Protein AF-A0A2P8F601-F1 (afdb_monomer)

Organism: NCBI:txid1662395

Nearest PDB structures (foldseek):
  7fby-assembly1_A  TM=6.187E-01  e=2.233E+00  Pyrococcus horikoshii OT3
  4c2m-assembly2_S  TM=2.578E-01  e=5.003E+00  Saccharomyces cerevisiae

Mean predicted aligned error: 11.74 Å

Radius of gyration: 16.83 Å; Cα contacts (8 Å, |Δi|>4)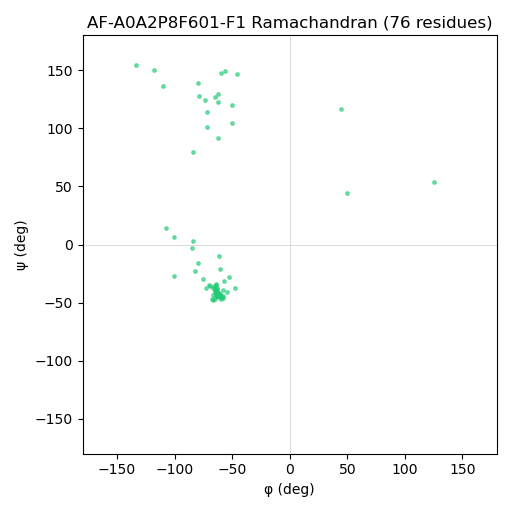: 21; chains: 1; bounding box: 53×31×31 Å

Structure (mmCIF, N/CA/C/O backbone):
data_AF-A0A2P8F601-F1
#
_entry.id   AF-A0A2P8F601-F1
#
loop_
_atom_site.group_PDB
_atom_site.id
_atom_site.type_symbol
_atom_site.label_atom_id
_atom_site.label_alt_id
_atom_site.label_comp_id
_atom_site.label_asym_id
_atom_site.label_entity_id
_atom_site.label_seq_id
_atom_site.pdbx_PDB_ins_code
_atom_site.Cartn_x
_atom_site.Cartn_y
_atom_site.Cartn_z
_atom_site.occupancy
_atom_site.B_iso_or_equiv
_atom_site.auth_seq_id
_atom_site.auth_comp_id
_atom_site.auth_asym_id
_atom_site.auth_atom_id
_atom_site.pdbx_PDB_model_num
ATOM 1 N N . MET A 1 1 ? 25.748 -8.872 -5.354 1.00 33.41 1 MET A N 1
ATOM 2 C CA . MET A 1 1 ? 25.844 -7.402 -5.190 1.00 33.41 1 MET A CA 1
ATOM 3 C C . MET A 1 1 ? 24.453 -6.782 -5.279 1.00 33.41 1 MET A C 1
ATOM 5 O O . MET A 1 1 ? 23.675 -7.243 -6.099 1.00 33.41 1 MET A O 1
ATOM 9 N N . GLY A 1 2 ? 24.147 -5.780 -4.445 1.00 39.88 2 GLY A N 1
ATOM 10 C CA . GLY A 1 2 ? 22.884 -5.025 -4.478 1.00 39.88 2 GLY A CA 1
ATOM 11 C C . GLY A 1 2 ? 22.121 -4.998 -3.149 1.00 39.88 2 GLY A C 1
ATOM 12 O O . GLY A 1 2 ? 20.958 -5.389 -3.109 1.00 39.88 2 GLY A O 1
ATOM 13 N N . ARG A 1 3 ? 22.760 -4.590 -2.040 1.00 43.56 3 ARG A N 1
ATOM 14 C CA . ARG A 1 3 ? 22.032 -4.239 -0.807 1.00 43.56 3 ARG A CA 1
ATOM 15 C C . ARG A 1 3 ? 21.322 -2.910 -1.064 1.00 43.56 3 ARG A C 1
ATOM 17 O O . ARG A 1 3 ? 21.969 -1.871 -1.043 1.00 43.56 3 ARG A O 1
ATOM 24 N N . PHE A 1 4 ? 20.024 -2.953 -1.349 1.00 47.16 4 PHE A N 1
ATOM 25 C CA . PHE A 1 4 ? 19.190 -1.756 -1.290 1.00 47.16 4 PHE A CA 1
ATOM 26 C C . PHE A 1 4 ? 18.977 -1.419 0.191 1.00 47.16 4 PHE A C 1
ATOM 28 O O . PHE A 1 4 ? 18.543 -2.310 0.928 1.00 47.16 4 PHE A O 1
ATOM 35 N N . PRO A 1 5 ? 19.312 -0.203 0.649 1.00 49.06 5 PRO A N 1
ATOM 36 C CA . PRO A 1 5 ? 19.070 0.197 2.028 1.00 49.06 5 PRO A CA 1
ATOM 37 C C . PRO A 1 5 ? 17.558 0.166 2.289 1.00 49.06 5 PRO A C 1
ATOM 39 O O . PRO A 1 5 ? 16.772 0.783 1.569 1.00 49.06 5 PRO A O 1
ATOM 42 N N . ASP A 1 6 ? 17.124 -0.615 3.282 1.00 55.78 6 ASP A N 1
ATOM 43 C CA . ASP A 1 6 ? 15.760 -0.510 3.805 1.00 55.78 6 ASP A CA 1
ATOM 44 C C . ASP A 1 6 ? 15.784 0.632 4.829 1.00 55.78 6 ASP A C 1
ATOM 46 O O . ASP A 1 6 ? 16.008 0.438 6.022 1.00 55.78 6 ASP A O 1
ATOM 50 N N . GLU A 1 7 ? 15.738 1.848 4.283 1.00 51.25 7 GLU A N 1
ATOM 51 C CA . 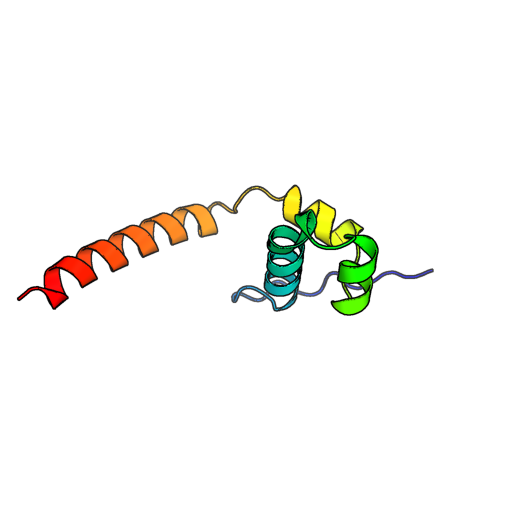GLU A 1 7 ? 15.883 3.117 4.989 1.00 51.25 7 GLU A CA 1
ATOM 52 C C . GLU A 1 7 ? 14.763 3.326 6.021 1.00 51.25 7 GLU A C 1
ATOM 54 O O . GLU A 1 7 ? 13.583 3.152 5.729 1.00 51.25 7 GLU A O 1
ATOM 59 N N . GLY A 1 8 ? 15.198 3.658 7.240 1.00 46.97 8 GLY A N 1
ATOM 60 C CA . GLY A 1 8 ? 14.617 4.626 8.172 1.00 46.97 8 GLY A CA 1
ATOM 61 C C . GLY A 1 8 ? 13.107 4.662 8.407 1.00 46.97 8 GLY A C 1
ATOM 62 O O . GLY A 1 8 ? 12.313 5.087 7.583 1.00 46.97 8 GLY A O 1
ATOM 63 N N . HIS A 1 9 ? 12.732 4.379 9.650 1.00 55.09 9 HIS A N 1
ATOM 64 C CA . HIS A 1 9 ? 11.417 4.621 10.225 1.00 55.09 9 HIS A CA 1
ATOM 65 C C . HIS A 1 9 ? 11.061 6.123 10.263 1.00 55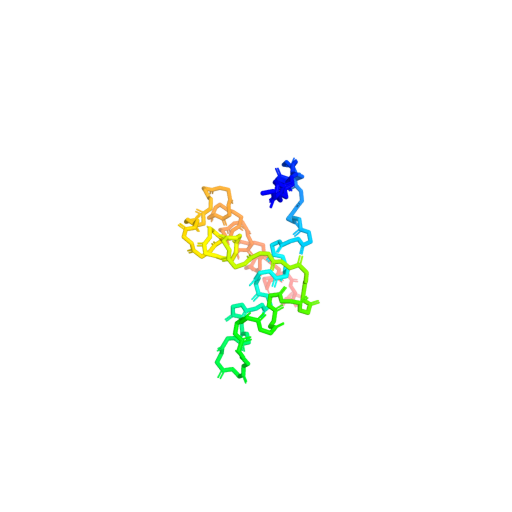.09 9 HIS A C 1
ATOM 67 O O . HIS A 1 9 ? 11.331 6.805 11.250 1.00 55.09 9 HIS A O 1
ATOM 73 N N . GLY A 1 10 ? 10.408 6.631 9.218 1.00 45.72 10 GLY A N 1
ATOM 74 C CA . GLY A 1 10 ? 9.705 7.913 9.243 1.00 45.72 10 GLY A CA 1
ATOM 75 C C . GLY A 1 10 ? 8.343 7.770 9.928 1.00 45.72 10 GLY A C 1
ATOM 76 O O . GLY A 1 10 ? 7.543 6.904 9.585 1.00 45.72 10 GLY A O 1
ATOM 77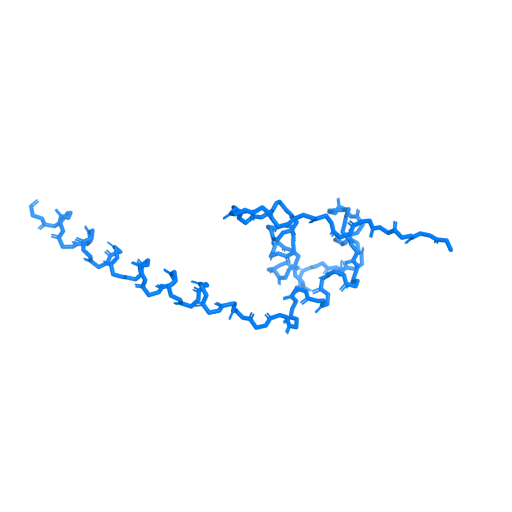 N N . VAL A 1 11 ? 8.059 8.618 10.915 1.00 54.75 11 VAL A N 1
ATOM 78 C CA . VAL A 1 11 ? 6.801 8.660 11.694 1.00 54.75 11 VAL A CA 1
ATOM 79 C C . VAL A 1 11 ? 5.565 8.959 10.814 1.00 54.75 11 VAL A C 1
ATOM 81 O O . VAL A 1 11 ? 4.427 8.788 11.246 1.00 54.75 11 VAL A O 1
ATOM 84 N N . LEU A 1 12 ? 5.781 9.328 9.551 1.00 47.47 12 LEU A N 1
ATOM 85 C CA . LEU A 1 12 ? 4.773 9.533 8.516 1.00 47.47 12 LEU A CA 1
ATOM 86 C C . LEU A 1 12 ? 4.903 8.413 7.479 1.00 47.47 12 LEU A C 1
ATOM 88 O O . LEU A 1 12 ? 6.013 8.059 7.102 1.00 47.47 12 LEU A O 1
ATOM 92 N N . CYS A 1 13 ? 3.783 7.833 7.033 1.00 53.22 13 CYS A N 1
ATOM 93 C CA . CYS A 1 13 ? 3.772 6.756 6.039 1.00 53.22 13 CYS A CA 1
ATOM 94 C C . CYS A 1 13 ? 4.615 7.122 4.807 1.00 53.22 13 CYS A C 1
ATOM 96 O O . CYS A 1 13 ? 4.197 7.904 3.959 1.00 53.22 13 CYS A O 1
ATOM 98 N N . GLU A 1 14 ? 5.793 6.512 4.741 1.00 56.50 14 GLU A N 1
ATOM 99 C CA . GLU A 1 14 ? 6.817 6.664 3.717 1.00 56.50 14 GLU A CA 1
ATOM 100 C C . GLU A 1 14 ? 6.257 6.626 2.279 1.00 56.50 14 GLU A C 1
ATOM 102 O O . GLU A 1 14 ? 5.363 5.816 1.983 1.00 56.50 14 GLU A O 1
ATOM 107 N N . PRO A 1 15 ? 6.851 7.376 1.328 1.00 68.50 15 PRO A N 1
ATOM 108 C CA . PRO A 1 15 ? 6.502 7.318 -0.097 1.00 68.50 15 PRO A CA 1
ATOM 109 C C . PRO A 1 15 ? 6.531 5.886 -0.657 1.00 68.50 15 PRO A C 1
ATOM 111 O O . PRO A 1 15 ? 5.773 5.547 -1.565 1.00 68.50 15 PRO A O 1
ATOM 114 N N . LYS A 1 16 ? 7.350 4.999 -0.080 1.00 71.44 16 LYS A N 1
ATOM 115 C CA . LYS A 1 16 ? 7.447 3.582 -0.458 1.00 71.44 16 LYS A CA 1
ATOM 116 C C . LYS A 1 16 ? 6.153 2.801 -0.173 1.00 71.44 16 LYS A C 1
ATOM 118 O O . LYS A 1 16 ? 5.748 1.983 -0.995 1.00 71.44 16 LYS A O 1
ATOM 123 N N . ALA A 1 17 ? 5.467 3.071 0.942 1.00 76.56 17 ALA A N 1
ATOM 124 C CA . ALA A 1 17 ? 4.203 2.412 1.282 1.00 76.56 17 ALA A CA 1
ATOM 125 C C . ALA A 1 17 ? 3.063 2.838 0.344 1.00 76.56 17 ALA A C 1
ATOM 127 O O . ALA A 1 17 ? 2.237 2.007 -0.034 1.00 76.56 17 ALA A O 1
ATOM 128 N N . VAL A 1 18 ? 3.055 4.108 -0.078 1.00 82.25 18 VAL A N 1
ATOM 129 C CA . VAL A 1 18 ? 2.109 4.627 -1.080 1.00 82.25 18 VAL A CA 1
ATOM 130 C C . VAL A 1 18 ? 2.332 3.943 -2.429 1.00 82.25 18 VAL A C 1
ATOM 132 O O . VAL A 1 18 ? 1.376 3.481 -3.050 1.00 82.25 18 VAL A O 1
ATOM 135 N N . ARG A 1 19 ? 3.596 3.782 -2.841 1.00 84.75 19 ARG A N 1
ATOM 136 C CA . ARG A 1 19 ? 3.952 3.048 -4.065 1.00 84.75 19 ARG A CA 1
ATOM 137 C C . ARG A 1 19 ? 3.506 1.588 -4.003 1.00 84.75 19 ARG A C 1
ATOM 139 O O . ARG A 1 19 ? 2.910 1.105 -4.955 1.00 84.75 19 ARG A O 1
ATOM 146 N N . PHE A 1 20 ? 3.726 0.887 -2.888 1.00 85.12 20 PHE A N 1
ATOM 147 C CA . PHE A 1 20 ? 3.254 -0.496 -2.752 1.00 85.12 20 PHE A CA 1
ATOM 148 C C . PHE A 1 20 ? 1.727 -0.613 -2.764 1.00 85.12 20 PHE A C 1
ATOM 150 O O . PHE A 1 20 ? 1.202 -1.536 -3.383 1.00 85.12 20 PHE A O 1
ATOM 157 N N . LYS A 1 21 ? 1.016 0.334 -2.139 1.00 84.06 21 LYS A N 1
ATOM 158 C CA . LYS A 1 21 ? -0.450 0.381 -2.174 1.00 84.06 21 LYS A CA 1
ATOM 159 C C . LYS A 1 21 ? -0.974 0.555 -3.601 1.00 84.06 21 LYS A C 1
ATOM 161 O O . LYS A 1 21 ? -1.882 -0.165 -3.997 1.00 84.06 21 LYS A O 1
ATOM 166 N N . PHE A 1 22 ? -0.368 1.459 -4.372 1.00 85.50 22 PHE A N 1
ATOM 167 C CA . PHE A 1 22 ? -0.718 1.681 -5.776 1.00 85.50 22 PHE A CA 1
ATOM 168 C C . PHE A 1 22 ? -0.576 0.399 -6.612 1.00 85.50 22 PHE A C 1
ATOM 170 O O . PHE A 1 22 ? -1.482 0.051 -7.367 1.00 85.50 22 PHE A O 1
ATOM 177 N N . ILE A 1 23 ? 0.525 -0.338 -6.422 1.00 87.44 23 ILE A N 1
ATOM 178 C CA . ILE A 1 23 ? 0.771 -1.611 -7.115 1.00 87.44 23 ILE A CA 1
ATOM 179 C C . ILE A 1 23 ? -0.263 -2.675 -6.719 1.00 87.44 23 ILE A C 1
ATOM 181 O O . ILE A 1 23 ? -0.741 -3.405 -7.581 1.00 87.44 23 ILE A O 1
ATOM 185 N N . GLU A 1 24 ? -0.631 -2.771 -5.436 1.00 85.56 24 GLU A N 1
ATOM 186 C CA . GLU A 1 24 ? -1.653 -3.727 -4.982 1.00 85.56 24 GLU A CA 1
ATOM 187 C C . GLU A 1 24 ? -3.048 -3.421 -5.543 1.00 85.56 24 GLU A C 1
ATOM 189 O O . GLU A 1 24 ? -3.790 -4.354 -5.845 1.00 85.56 24 GLU A O 1
ATOM 194 N N . GLU A 1 25 ? -3.398 -2.145 -5.700 1.00 87.56 25 GLU A N 1
ATOM 195 C CA . GLU A 1 25 ? -4.689 -1.714 -6.251 1.00 87.56 25 GLU A CA 1
ATOM 196 C C . GLU A 1 25 ? -4.802 -2.013 -7.755 1.00 87.56 25 GLU A C 1
ATOM 198 O O . GLU A 1 25 ? -5.859 -2.420 -8.229 1.00 87.56 25 GLU A O 1
ATOM 203 N N . HIS A 1 26 ? -3.689 -1.917 -8.489 1.00 88.44 26 HIS A N 1
ATOM 204 C CA . HIS A 1 26 ? -3.642 -2.094 -9.946 1.00 88.44 26 HIS A CA 1
ATOM 205 C C . HIS A 1 26 ? -3.131 -3.477 -10.397 1.00 88.44 26 HIS A C 1
ATOM 207 O O . HIS A 1 26 ? -2.966 -3.725 -11.595 1.00 88.44 26 HIS A O 1
ATOM 213 N N . ARG A 1 27 ? -2.910 -4.415 -9.465 1.00 84.88 27 ARG A N 1
ATOM 214 C CA . ARG A 1 27 ? -2.368 -5.763 -9.746 1.00 84.88 27 ARG A CA 1
ATOM 215 C C . ARG A 1 27 ? -3.213 -6.627 -10.681 1.00 84.88 27 ARG A C 1
ATOM 217 O O . ARG A 1 27 ? -2.710 -7.611 -11.208 1.00 84.88 27 ARG A O 1
ATOM 224 N N . SER A 1 28 ? -4.500 -6.322 -10.808 1.00 86.94 28 SER A N 1
ATOM 225 C CA . SER A 1 28 ? -5.439 -7.015 -11.695 1.00 86.94 28 SER A CA 1
ATOM 226 C C . SER A 1 28 ? -5.358 -6.518 -13.138 1.00 86.94 28 SER A C 1
ATOM 228 O O . SER A 1 28 ? -5.726 -7.257 -14.043 1.00 86.94 28 SER A O 1
ATOM 230 N N . ALA A 1 29 ? -4.872 -5.292 -13.352 1.00 88.31 29 ALA A N 1
ATOM 231 C CA . ALA A 1 29 ? -4.792 -4.663 -14.668 1.00 88.31 29 ALA A CA 1
ATOM 232 C C . ALA A 1 29 ? -3.381 -4.718 -15.278 1.00 88.31 29 ALA A C 1
ATOM 234 O O . ALA A 1 29 ? -3.249 -4.726 -16.499 1.00 88.31 29 ALA A O 1
ATOM 235 N N . PHE A 1 30 ? -2.326 -4.775 -14.454 1.00 85.50 30 PHE A N 1
ATOM 236 C CA . PHE A 1 30 ? -0.939 -4.721 -14.926 1.00 85.50 30 PHE A CA 1
ATOM 237 C C . PHE A 1 30 ? -0.041 -5.783 -14.284 1.00 85.50 30 PHE A C 1
ATOM 239 O O . PHE A 1 30 ? -0.242 -6.209 -13.145 1.00 85.50 30 PHE A O 1
ATOM 246 N N . SER A 1 31 ? 1.024 -6.156 -14.997 1.00 89.88 31 SER A N 1
ATOM 247 C CA . SER A 1 31 ? 2.058 -7.051 -14.476 1.00 89.88 31 SER A CA 1
ATOM 248 C C . SER A 1 31 ? 2.803 -6.415 -13.300 1.00 89.88 31 SER A C 1
ATOM 250 O O . SER A 1 31 ? 3.376 -5.329 -13.416 1.00 89.88 31 SER A O 1
ATOM 252 N N . ILE A 1 32 ? 2.866 -7.139 -12.179 1.00 86.44 32 ILE A N 1
ATOM 253 C CA . ILE A 1 32 ? 3.566 -6.719 -10.953 1.00 86.44 32 ILE A CA 1
ATOM 254 C C . ILE A 1 32 ?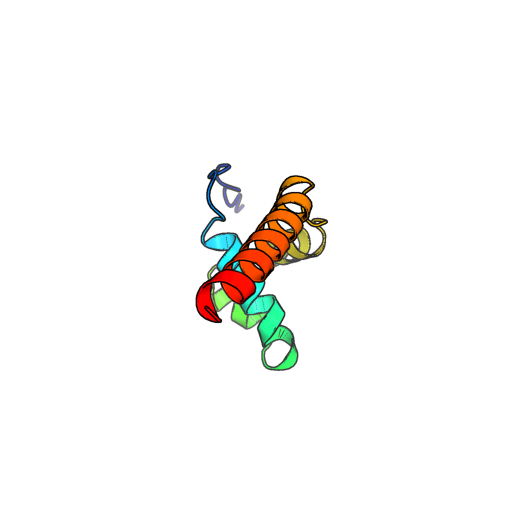 5.028 -6.347 -11.223 1.00 86.44 32 ILE A C 1
ATOM 256 O O . ILE A 1 32 ? 5.515 -5.356 -10.688 1.00 86.44 32 ILE A O 1
ATOM 260 N N . GLU A 1 33 ? 5.730 -7.104 -12.068 1.00 87.75 33 GLU A N 1
ATOM 261 C CA . GLU A 1 33 ? 7.144 -6.853 -12.373 1.00 87.75 33 GLU A CA 1
ATOM 262 C C . GLU A 1 33 ? 7.368 -5.508 -13.070 1.00 87.75 33 GLU A C 1
ATOM 264 O O . GLU A 1 33 ? 8.291 -4.769 -12.714 1.00 87.75 33 GLU A O 1
ATOM 269 N N . LEU A 1 34 ? 6.490 -5.160 -14.016 1.00 88.81 34 LEU A N 1
ATOM 270 C CA . LEU A 1 34 ? 6.533 -3.878 -14.711 1.00 88.81 34 LEU A CA 1
ATOM 271 C C . LEU A 1 34 ? 6.265 -2.738 -13.730 1.00 88.81 34 LEU A C 1
ATOM 273 O O . LEU A 1 34 ? 7.029 -1.778 -13.675 1.00 88.81 34 LEU A O 1
ATOM 277 N N . MET A 1 35 ? 5.228 -2.876 -12.904 1.00 89.62 35 MET A N 1
ATOM 278 C CA . MET A 1 35 ? 4.893 -1.868 -11.904 1.00 89.62 35 MET A CA 1
ATOM 279 C C . MET A 1 35 ? 6.002 -1.688 -10.858 1.00 89.62 35 MET A C 1
ATOM 281 O O . MET A 1 35 ? 6.308 -0.560 -10.482 1.00 89.62 35 MET A O 1
ATOM 285 N N . CYS A 1 36 ? 6.663 -2.767 -10.425 1.00 87.69 36 CYS A N 1
ATOM 286 C CA . CYS A 1 36 ? 7.824 -2.676 -9.540 1.00 87.69 36 CYS A CA 1
ATOM 287 C C . CYS A 1 36 ? 8.977 -1.896 -10.187 1.00 87.69 36 CYS A C 1
ATOM 289 O O . CYS A 1 36 ? 9.593 -1.062 -9.521 1.00 87.69 36 CYS A O 1
ATOM 291 N N . ARG A 1 37 ? 9.241 -2.116 -11.482 1.00 86.94 37 ARG A N 1
ATOM 292 C CA . ARG A 1 37 ? 10.266 -1.374 -12.229 1.00 86.94 37 ARG A CA 1
ATOM 293 C C . ARG A 1 37 ? 9.899 0.106 -12.382 1.00 86.94 37 ARG A C 1
ATOM 295 O O . ARG A 1 37 ? 10.732 0.952 -12.076 1.00 86.94 37 ARG A O 1
ATOM 302 N N . VAL A 1 38 ? 8.664 0.412 -12.788 1.00 89.25 38 VAL A N 1
ATOM 303 C CA . VAL A 1 38 ? 8.164 1.790 -12.980 1.00 89.25 38 VAL A CA 1
ATOM 304 C C . VAL A 1 38 ? 8.183 2.578 -11.671 1.00 89.25 38 VAL A C 1
ATOM 306 O O . VAL A 1 38 ? 8.635 3.717 -11.634 1.00 89.25 38 VAL A O 1
ATOM 309 N N . MET A 1 39 ? 7.751 1.957 -10.574 1.00 86.56 39 MET A N 1
ATOM 310 C CA . MET A 1 39 ? 7.689 2.605 -9.261 1.00 86.56 39 MET A CA 1
ATOM 311 C C . MET A 1 39 ? 9.031 2.576 -8.508 1.00 86.56 39 MET A C 1
ATOM 313 O O . MET A 1 39 ? 9.099 3.029 -7.361 1.00 86.56 39 MET A O 1
ATOM 317 N N . ALA A 1 40 ? 10.089 2.040 -9.131 1.00 86.19 40 ALA A N 1
ATOM 318 C CA . ALA A 1 40 ? 11.418 1.851 -8.549 1.00 86.19 40 ALA A CA 1
ATOM 319 C C . ALA A 1 40 ? 11.377 1.157 -7.171 1.00 86.19 40 ALA A C 1
ATOM 321 O O . ALA A 1 40 ? 12.043 1.569 -6.219 1.00 86.19 40 ALA A O 1
ATOM 322 N N . VAL A 1 41 ? 10.564 0.103 -7.046 1.00 84.19 41 VAL A N 1
ATOM 323 C CA . VAL A 1 41 ? 10.456 -0.708 -5.827 1.00 84.19 41 VAL A CA 1
ATOM 324 C C . VAL A 1 41 ? 10.872 -2.154 -6.078 1.00 84.19 41 VAL A C 1
ATOM 326 O O . VAL A 1 41 ? 10.697 -2.706 -7.159 1.00 84.19 41 VAL A O 1
ATOM 329 N N . SER A 1 42 ? 11.402 -2.808 -5.045 1.00 85.50 42 SER A N 1
ATOM 330 C CA . SER A 1 42 ? 11.762 -4.224 -5.134 1.00 85.50 42 SER A CA 1
ATOM 331 C C . SER A 1 42 ? 10.529 -5.131 -4.979 1.00 85.50 42 SER A C 1
ATOM 333 O O . SER A 1 42 ? 9.745 -4.921 -4.045 1.00 85.50 42 SER A O 1
ATOM 335 N N . PRO A 1 43 ? 10.412 -6.220 -5.765 1.00 82.94 43 PRO A N 1
ATOM 336 C CA . PRO A 1 43 ? 9.404 -7.262 -5.552 1.00 82.94 43 PRO A CA 1
ATOM 337 C C . PRO A 1 43 ? 9.472 -7.889 -4.151 1.00 82.94 43 PRO A C 1
ATOM 339 O O . PRO A 1 43 ? 8.449 -8.270 -3.579 1.00 82.94 43 PRO A O 1
ATOM 342 N N . ARG A 1 44 ? 10.675 -7.967 -3.558 1.00 83.62 44 ARG A N 1
ATOM 343 C CA . ARG A 1 44 ? 10.863 -8.438 -2.173 1.00 83.62 44 ARG A CA 1
ATOM 344 C C . ARG A 1 44 ? 10.214 -7.484 -1.171 1.00 83.62 44 ARG A C 1
ATOM 346 O O . ARG A 1 44 ? 9.564 -7.943 -0.236 1.00 83.62 44 ARG A O 1
ATOM 353 N N . GLY A 1 45 ? 10.340 -6.177 -1.403 1.00 83.81 45 GLY A N 1
ATOM 354 C CA . GLY A 1 45 ? 9.687 -5.144 -0.601 1.00 83.81 45 GLY A CA 1
ATOM 355 C C . GLY A 1 45 ? 8.164 -5.194 -0.724 1.00 83.81 45 GLY A C 1
ATOM 356 O O . GLY A 1 45 ? 7.475 -5.112 0.287 1.00 83.81 45 GLY A O 1
AT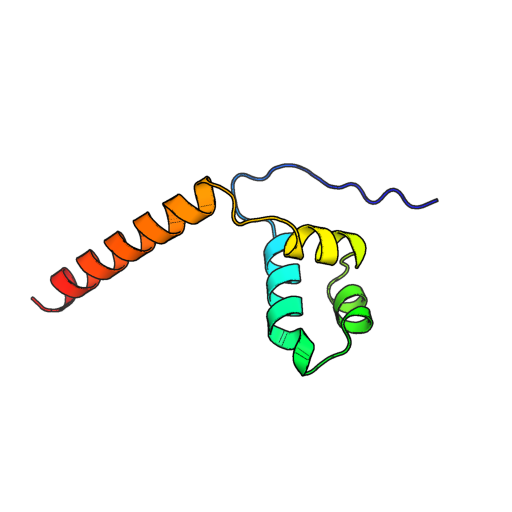OM 357 N N . LEU A 1 46 ? 7.639 -5.439 -1.930 1.00 83.06 46 LEU A N 1
ATOM 358 C CA . LEU A 1 46 ? 6.200 -5.622 -2.141 1.00 83.06 46 LEU A CA 1
ATOM 359 C C . LEU A 1 46 ? 5.680 -6.861 -1.398 1.00 83.06 46 LEU A C 1
ATOM 361 O O . LEU A 1 46 ? 4.666 -6.794 -0.710 1.00 83.06 46 LEU A O 1
ATOM 365 N N . ARG A 1 47 ? 6.397 -7.988 -1.465 1.00 82.88 47 ARG A N 1
ATOM 366 C CA . ARG A 1 47 ? 6.035 -9.200 -0.712 1.00 82.88 47 ARG A CA 1
ATOM 367 C C . ARG A 1 47 ? 6.041 -8.958 0.799 1.00 82.88 47 ARG A C 1
ATOM 369 O O . ARG A 1 47 ? 5.120 -9.400 1.485 1.00 82.88 47 ARG A O 1
ATOM 376 N N . ALA A 1 48 ? 7.043 -8.243 1.309 1.00 82.00 48 ALA A N 1
ATOM 377 C CA . ALA A 1 48 ? 7.118 -7.863 2.717 1.00 82.00 48 ALA A CA 1
ATOM 378 C C . ALA A 1 48 ? 5.973 -6.920 3.117 1.00 82.00 48 ALA A C 1
ATOM 380 O O . ALA A 1 48 ? 5.383 -7.109 4.174 1.00 82.00 48 ALA A O 1
ATOM 381 N N . TYR A 1 49 ? 5.612 -5.964 2.255 1.00 81.44 49 TYR A N 1
ATOM 3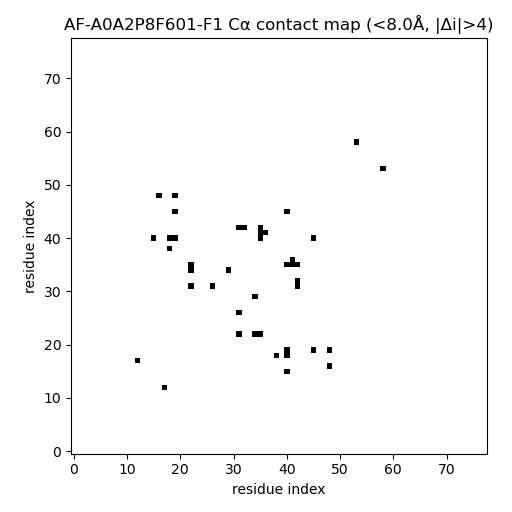82 C CA . TYR A 1 49 ? 4.468 -5.073 2.448 1.00 81.44 49 TYR A CA 1
ATOM 383 C C . TYR A 1 49 ? 3.147 -5.848 2.551 1.00 81.44 49 TYR A C 1
ATOM 385 O O . TYR A 1 49 ? 2.385 -5.613 3.482 1.00 81.44 49 TYR A O 1
ATOM 393 N N . ARG A 1 50 ? 2.914 -6.827 1.665 1.00 77.94 50 ARG A N 1
ATOM 394 C CA . ARG A 1 50 ? 1.713 -7.688 1.692 1.00 77.94 50 ARG A CA 1
ATOM 395 C C . ARG A 1 50 ? 1.658 -8.608 2.908 1.00 77.94 50 ARG A C 1
ATOM 397 O O . ARG A 1 50 ? 0.586 -8.868 3.439 1.00 77.94 50 ARG A O 1
ATOM 404 N N . SER A 1 51 ? 2.814 -9.118 3.325 1.00 76.38 51 SER A N 1
ATOM 405 C CA . SER A 1 51 ? 2.916 -10.044 4.459 1.00 76.38 51 SER A CA 1
ATOM 406 C C . SER A 1 51 ? 2.873 -9.321 5.803 1.00 76.38 51 SER A C 1
ATOM 408 O O . SER A 1 51 ? 2.677 -9.964 6.831 1.00 76.38 51 SER A O 1
ATOM 410 N N . ARG A 1 52 ? 3.084 -7.998 5.824 1.00 67.44 52 ARG A N 1
ATOM 411 C CA . ARG A 1 52 ? 3.043 -7.214 7.055 1.00 67.44 52 ARG A CA 1
ATOM 412 C C . ARG A 1 52 ? 1.583 -7.107 7.505 1.00 67.44 52 ARG A C 1
ATOM 414 O O . ARG A 1 52 ? 0.795 -6.450 6.823 1.00 67.44 52 ARG A O 1
ATOM 421 N N . PRO A 1 53 ? 1.196 -7.699 8.649 1.00 59.97 53 PRO A N 1
ATOM 422 C CA . PRO A 1 53 ? -0.108 -7.409 9.220 1.00 59.97 53 PRO A CA 1
ATOM 423 C C . PRO A 1 53 ? -0.192 -5.907 9.507 1.00 59.97 53 PRO A C 1
ATOM 425 O O . PRO A 1 53 ? 0.818 -5.272 9.834 1.00 59.97 53 PRO A O 1
ATOM 428 N N . ALA A 1 54 ? -1.394 -5.335 9.395 1.00 62.59 54 ALA A N 1
ATOM 429 C CA . ALA A 1 54 ? -1.625 -3.954 9.802 1.00 62.59 54 ALA A CA 1
ATOM 430 C C . ALA A 1 54 ? -1.072 -3.768 11.223 1.00 62.59 54 ALA A C 1
ATOM 432 O O . ALA A 1 54 ? -1.474 -4.473 12.152 1.00 62.59 54 ALA A O 1
ATOM 433 N N . SER A 1 55 ? -0.109 -2.856 11.382 1.00 64.12 55 SER A N 1
ATOM 434 C CA . SER A 1 55 ? 0.516 -2.612 12.683 1.00 64.12 55 SER A CA 1
ATOM 435 C C . SER A 1 55 ? -0.558 -2.250 13.713 1.00 64.12 55 SER A C 1
ATOM 437 O O . SER A 1 55 ? -1.562 -1.623 13.364 1.00 64.12 55 SER A O 1
ATOM 439 N N . ARG A 1 56 ? -0.348 -2.583 14.996 1.00 62.44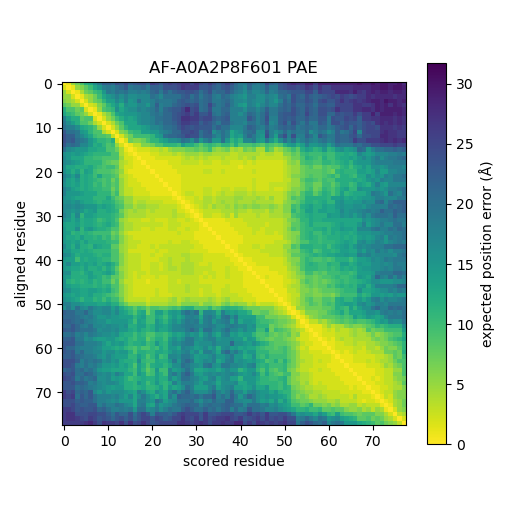 56 ARG A N 1
ATOM 440 C CA . ARG A 1 56 ? -1.276 -2.214 16.088 1.00 62.44 56 ARG A CA 1
ATOM 441 C C . ARG A 1 56 ? -1.678 -0.734 16.021 1.00 62.44 56 ARG A C 1
ATOM 443 O O . ARG A 1 56 ? -2.845 -0.415 16.223 1.00 62.44 56 ARG A O 1
ATOM 450 N N . ARG A 1 57 ? -0.739 0.146 15.644 1.00 62.88 57 ARG A N 1
ATOM 451 C CA . ARG A 1 57 ? -0.997 1.578 15.418 1.00 62.88 57 ARG A CA 1
ATOM 452 C C . ARG A 1 57 ? -1.969 1.843 14.267 1.00 62.88 57 ARG A C 1
ATOM 454 O O . ARG A 1 57 ? -2.895 2.608 14.463 1.00 62.88 57 ARG A O 1
ATOM 461 N N . GLN A 1 58 ? -1.836 1.177 13.118 1.00 65.44 58 GLN A N 1
ATOM 462 C CA . GLN A 1 58 ? -2.785 1.321 12.000 1.00 65.44 58 GLN A CA 1
ATOM 463 C C . GLN A 1 58 ? -4.186 0.825 12.354 1.00 65.44 58 GLN A C 1
ATOM 465 O O . GLN A 1 58 ? -5.176 1.369 11.873 1.00 65.44 58 GLN A O 1
ATOM 470 N N . ARG A 1 59 ? -4.293 -0.215 13.187 1.00 71.94 59 ARG A N 1
ATOM 471 C CA . ARG A 1 59 ? -5.599 -0.680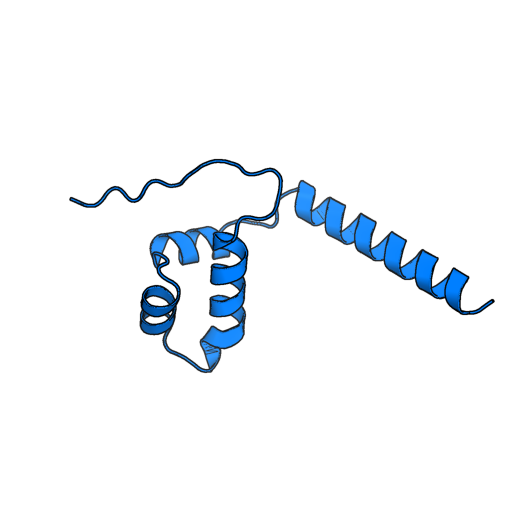 13.666 1.00 71.94 59 ARG A CA 1
ATOM 472 C C . ARG A 1 59 ? -6.252 0.362 14.572 1.00 71.94 59 ARG A C 1
ATOM 474 O O . ARG A 1 59 ? -7.431 0.640 14.397 1.00 71.94 59 ARG A O 1
ATOM 481 N N . SER A 1 60 ? -5.474 0.955 15.478 1.00 72.81 60 SER A N 1
ATOM 482 C CA . SER A 1 60 ? -5.936 2.067 16.314 1.00 72.81 60 SER A CA 1
ATOM 483 C C . SER A 1 60 ? -6.315 3.288 15.477 1.00 72.81 60 SER A C 1
ATOM 485 O O . SER A 1 60 ? -7.356 3.881 15.716 1.00 72.81 60 SER A O 1
ATOM 487 N N . ASP A 1 61 ? -5.508 3.633 14.477 1.00 80.56 61 ASP A N 1
ATOM 488 C CA . ASP A 1 61 ? -5.731 4.777 13.594 1.00 80.56 61 ASP A CA 1
ATOM 489 C C . ASP A 1 61 ? -7.046 4.643 12.817 1.00 80.56 61 ASP A C 1
ATOM 491 O O . ASP A 1 61 ? -7.850 5.566 12.800 1.00 80.56 61 ASP A O 1
ATOM 495 N N . LYS A 1 62 ? -7.352 3.447 12.293 1.00 77.38 62 LYS A N 1
ATOM 496 C CA . LYS A 1 62 ? -8.654 3.164 11.664 1.00 77.38 62 LYS A CA 1
ATOM 497 C C . LYS A 1 62 ? -9.833 3.390 12.609 1.00 77.38 62 LYS A C 1
ATOM 499 O O . LYS A 1 62 ? -10.865 3.884 12.166 1.00 77.38 62 LYS A O 1
ATOM 504 N N . VAL A 1 63 ? -9.689 3.023 13.883 1.00 82.56 63 VAL A N 1
ATOM 505 C CA . VAL A 1 63 ? -10.724 3.254 14.902 1.00 82.56 63 VAL A CA 1
ATOM 506 C C . VAL A 1 63 ? -10.869 4.752 15.168 1.00 82.56 63 VAL A C 1
ATOM 508 O O . VAL A 1 63 ? -11.980 5.271 15.126 1.00 82.56 63 VAL A O 1
ATOM 511 N N . THR A 1 64 ? -9.760 5.471 15.347 1.00 81.12 64 THR A N 1
ATOM 512 C CA . THR A 1 64 ? -9.762 6.932 15.498 1.00 81.12 64 THR A CA 1
ATOM 513 C C . THR A 1 64 ? -10.400 7.624 14.290 1.00 81.12 64 THR A C 1
ATOM 515 O O . THR A 1 64 ? -11.269 8.472 14.462 1.00 81.12 64 THR A O 1
ATOM 518 N N . LEU A 1 65 ? -10.044 7.227 13.066 1.00 85.38 65 LEU A N 1
ATOM 519 C CA . LEU A 1 65 ? -10.625 7.759 11.833 1.00 85.38 65 LEU A CA 1
ATOM 520 C C . LEU A 1 65 ? -12.122 7.468 11.713 1.00 85.38 65 LEU A C 1
ATOM 522 O O . LEU A 1 65 ? -12.860 8.319 11.221 1.00 85.38 65 LEU A O 1
ATOM 526 N N . ALA A 1 66 ? -12.584 6.294 12.148 1.00 88.56 66 ALA A N 1
ATOM 527 C CA . ALA A 1 66 ? -14.010 5.983 12.180 1.00 88.56 66 ALA A CA 1
ATOM 528 C C . ALA A 1 66 ? -14.757 6.918 13.142 1.00 88.56 66 ALA A C 1
ATOM 530 O O . ALA A 1 66 ? -15.777 7.488 12.761 1.00 88.56 66 ALA A O 1
ATOM 531 N N . HIS A 1 67 ? -14.205 7.149 14.337 1.00 86.56 67 HIS A N 1
ATOM 532 C CA . HIS A 1 67 ? -14.783 8.088 15.297 1.00 86.56 67 HIS A CA 1
ATOM 533 C C . HIS A 1 67 ? -14.796 9.529 14.770 1.00 86.56 67 HIS A C 1
ATOM 535 O O . HIS A 1 67 ? -15.817 10.199 14.882 1.00 86.56 67 HIS A O 1
ATOM 541 N N . ILE A 1 68 ? -13.709 9.997 14.145 1.00 90.00 68 ILE A N 1
ATOM 542 C CA . ILE A 1 68 ? -13.645 11.345 13.552 1.00 90.00 68 ILE A CA 1
ATOM 543 C C . ILE A 1 68 ? -14.720 11.517 12.475 1.00 90.00 68 ILE A C 1
ATOM 545 O O . ILE A 1 68 ? -15.438 12.515 12.477 1.00 90.00 68 ILE A O 1
ATOM 549 N N . LYS A 1 69 ? -14.862 10.539 11.571 1.00 86.88 69 LYS A N 1
ATOM 550 C CA . LYS A 1 69 ? -15.887 10.581 10.518 1.00 86.88 69 LYS A CA 1
ATOM 551 C C . LYS A 1 69 ? -17.290 10.658 11.105 1.00 86.88 69 LYS A C 1
ATOM 553 O O . LYS A 1 69 ? -18.086 11.477 10.654 1.00 86.88 69 LYS A O 1
ATOM 558 N N . GLU A 1 70 ? -17.565 9.857 12.127 1.00 86.38 70 GLU A N 1
ATOM 559 C CA . GLU A 1 70 ? -18.868 9.850 12.783 1.00 86.38 70 GLU A CA 1
ATOM 560 C C . GLU A 1 70 ? -19.179 11.191 13.458 1.00 86.38 70 GLU A C 1
ATOM 562 O O . GLU A 1 70 ? -20.256 11.742 13.253 1.00 86.38 70 GLU A O 1
ATOM 567 N N . GLN A 1 71 ? -18.216 11.779 14.172 1.00 87.12 71 GLN A N 1
ATOM 568 C CA . GLN A 1 71 ? -18.390 13.108 14.766 1.00 87.12 71 GLN A CA 1
ATOM 569 C C . GLN A 1 71 ? -18.603 14.190 13.698 1.00 87.12 71 GLN A C 1
ATOM 571 O O . GLN A 1 71 ? -19.503 15.015 13.831 1.00 87.12 71 GLN A O 1
ATOM 576 N N . SER A 1 72 ? -17.840 14.149 12.600 1.00 85.00 72 SER A N 1
ATOM 577 C CA . SER A 1 72 ? -17.981 15.122 11.508 1.00 85.00 72 SER A CA 1
ATOM 578 C C . SER A 1 72 ? -19.343 15.050 10.807 1.00 85.00 72 SER A C 1
ATOM 580 O O . SER A 1 72 ? -19.901 16.075 10.421 1.00 85.00 72 SER A O 1
ATOM 582 N N . ARG A 1 73 ? -19.913 13.843 10.681 1.00 84.62 73 ARG A N 1
ATOM 583 C CA . ARG A 1 73 ? -21.251 13.625 10.119 1.00 84.62 73 ARG A CA 1
ATOM 584 C C . ARG A 1 73 ? -22.329 14.286 10.975 1.00 84.62 73 ARG A C 1
ATOM 586 O O . ARG A 1 73 ? -23.277 14.841 10.432 1.00 84.62 73 ARG A O 1
ATOM 593 N N . LEU A 1 74 ? -22.184 14.215 12.296 1.00 81.44 74 LEU A N 1
ATOM 594 C CA . LEU A 1 74 ? -23.126 14.806 13.244 1.00 81.44 74 LEU A CA 1
ATOM 595 C C . LEU A 1 74 ? -23.021 16.337 13.268 1.00 81.44 74 LEU A C 1
ATOM 597 O O . LEU A 1 74 ? -24.043 17.010 13.339 1.00 81.44 74 LEU A O 1
ATOM 601 N N . SER A 1 75 ? -21.810 16.891 13.148 1.00 75.38 75 SER A N 1
ATOM 602 C CA . SER A 1 75 ? -21.599 18.345 13.160 1.00 75.38 75 SER A CA 1
ATOM 603 C C . SER A 1 75 ? -21.995 19.051 11.860 1.00 75.38 75 SER A C 1
ATOM 605 O O . SER A 1 75 ? -22.363 20.215 11.899 1.00 75.38 75 SER A O 1
ATOM 607 N N . LEU A 1 76 ? -21.897 18.381 10.705 1.00 71.06 76 LEU A N 1
ATOM 608 C CA . LEU A 1 76 ? -22.221 18.968 9.391 1.00 71.06 76 LEU A CA 1
ATOM 609 C C . LEU A 1 76 ? -23.716 18.896 9.026 1.00 71.06 76 LEU A C 1
ATOM 611 O O . LEU A 1 76 ? -24.100 19.364 7.959 1.00 71.06 76 LEU A O 1
ATOM 615 N N . GLY A 1 77 ? -24.544 18.283 9.876 1.00 60.59 77 GLY A N 1
ATOM 616 C CA . GLY A 1 77 ? -26.000 18.199 9.713 1.00 60.59 77 GLY A CA 1
ATOM 617 C C . GLY A 1 77 ? -26.798 19.085 10.677 1.00 60.59 77 GLY A C 1
ATOM 618 O O . GLY A 1 77 ? -27.992 18.839 10.835 1.00 60.59 77 GLY A O 1
ATOM 619 N N . SER A 1 78 ? -26.144 20.039 11.353 1.00 52.19 78 SER A N 1
ATOM 620 C CA . SER A 1 78 ? -26.769 21.042 12.235 1.00 52.19 78 SER A CA 1
ATOM 621 C C . SER A 1 78 ? -26.859 22.404 11.558 1.00 52.19 78 SER A C 1
ATOM 623 O O . SER A 1 78 ? -25.924 22.730 10.793 1.00 52.19 78 SER A O 1
#

Secondary structure (DSSP, 8-state):
----------SS--HHHHHHHHHHHHTTTS-HHHHHHHTT--HHHHHHHHHSPPPHHHHHHHHHHHHHHHHHHHHTT-

Foldseek 3Di:
DDDDDPDDDDPDPDPLLVLLVVLVVCVVPDPSVVSCVVSVHDPVVSVVSVPDDQPPVNVVVVVVVVVVVVVVVVVVVD

pLDDT: mean 74.72, std 14.96, range [33.41, 90.0]

Sequence (78 aa):
MGRFPDEGHGVLCEPKAVRFKFIEEHRSAFSIELMCRVMAVSPRGLRAYRSRPASRRQRSDKVTLAHIKEQSRLSLGS

Solvent-accessible surface area (backbone atoms only — not comparable to full-atom values): 4928 Å² total; per-residue (Å²): 140,82,86,74,81,86,73,75,94,60,99,53,91,47,74,67,58,56,50,45,49,53,48,65,72,43,48,89,80,44,61,63,69,58,49,25,60,75,68,73,46,56,69,68,56,46,53,50,58,72,69,50,69,79,48,74,65,55,56,51,48,53,51,52,52,51,52,51,53,53,53,51,58,61,61,74,73,110